Protein AF-A0A934HHV3-F1 (afdb_monomer)

Nearest PDB structures (foldseek):
  1q8r-assembly1_B  TM=6.839E-01  e=1.322E-04  Escherichia coli
  2h8c-assembly2_D  TM=6.778E-01  e=1.278E-03  Escherichia coli
  2h8e-assembly1_A  TM=6.349E-01  e=7.129E-04  Escherichia coli
  2h8c-assembly2_C  TM=6.817E-01  e=7.846E-03  Escherichia coli
  9bki-assembly1_C  TM=4.153E-01  e=5.140E-02  Acinetobacter baylyi

pLDDT: mean 77.48, std 14.0, range [36.66, 93.75]

Structure (mmCIF, N/CA/C/O backbone):
data_AF-A0A934HHV3-F1
#
_entry.id   AF-A0A934HHV3-F1
#
loop_
_atom_site.group_PDB
_atom_site.id
_atom_site.type_symbol
_atom_site.label_atom_id
_atom_site.label_alt_id
_atom_site.label_comp_id
_atom_site.label_asym_id
_atom_site.label_entity_id
_atom_site.label_seq_id
_atom_site.pdbx_PDB_ins_code
_atom_site.Cartn_x
_atom_site.Cartn_y
_atom_site.Cartn_z
_atom_site.occupancy
_atom_site.B_iso_or_equiv
_atom_site.auth_seq_id
_atom_site.auth_comp_id
_atom_site.auth_asym_id
_atom_site.auth_atom_id
_atom_site.pdbx_PDB_model_num
ATOM 1 N N . MET A 1 1 ? -13.498 -36.358 32.481 1.00 47.19 1 MET A N 1
ATOM 2 C CA . MET A 1 1 ? -12.959 -34.993 32.650 1.00 47.19 1 MET A CA 1
ATOM 3 C C . MET A 1 1 ? -11.685 -34.923 31.832 1.00 47.19 1 MET A C 1
ATOM 5 O O . MET A 1 1 ? -10.777 -35.681 32.122 1.00 47.19 1 MET A O 1
ATOM 9 N N . ALA A 1 2 ? -11.652 -34.123 30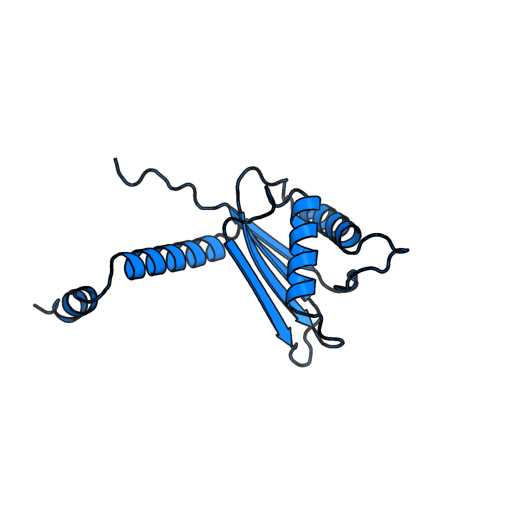.769 1.00 51.97 2 ALA A N 1
ATOM 10 C CA . ALA A 1 2 ? -10.473 -33.951 29.920 1.00 51.97 2 ALA A CA 1
ATOM 11 C C . ALA A 1 2 ? -10.369 -32.460 29.564 1.00 51.97 2 ALA A C 1
ATOM 13 O O . ALA A 1 2 ? -10.892 -32.021 28.546 1.00 51.97 2 ALA A O 1
ATOM 14 N N . ARG A 1 3 ? -9.806 -31.670 30.486 1.00 52.28 3 ARG A N 1
ATOM 15 C CA . ARG A 1 3 ? -9.481 -30.239 30.300 1.00 52.28 3 ARG A CA 1
ATOM 16 C C . ARG A 1 3 ? -7.995 -29.925 30.546 1.00 52.28 3 ARG A C 1
ATOM 18 O O . ARG A 1 3 ? -7.565 -28.814 30.292 1.00 52.28 3 ARG A O 1
ATOM 25 N N . GLU A 1 4 ? -7.197 -30.918 30.937 1.00 55.06 4 GLU A N 1
ATOM 26 C CA . GLU A 1 4 ? -5.776 -30.763 31.285 1.00 55.06 4 GLU A CA 1
ATOM 27 C C . GLU A 1 4 ? -4.799 -30.303 30.175 1.00 55.06 4 GLU A C 1
ATOM 29 O O . GLU A 1 4 ? -3.730 -29.816 30.543 1.00 55.06 4 GLU A O 1
ATOM 34 N N . PRO A 1 5 ? -5.066 -30.408 28.851 1.00 59.97 5 PRO A N 1
ATOM 35 C CA . PRO A 1 5 ? -4.070 -29.978 27.865 1.00 59.97 5 PRO A CA 1
ATOM 36 C C . PRO A 1 5 ? -3.947 -28.45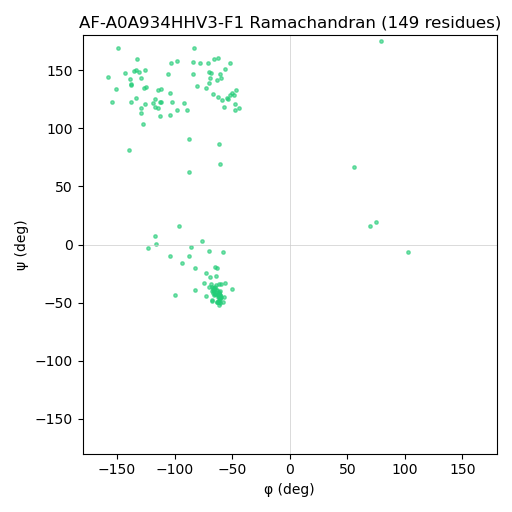4 27.738 1.00 59.97 5 PRO A C 1
ATOM 38 O O . PRO A 1 5 ? -2.862 -27.962 27.450 1.00 59.97 5 PRO A O 1
ATOM 41 N N . LEU A 1 6 ? -5.049 -27.713 27.923 1.00 55.12 6 LEU A N 1
ATOM 42 C CA . LEU A 1 6 ? -5.096 -26.266 27.673 1.00 55.12 6 LEU A CA 1
ATOM 43 C C . LEU A 1 6 ? -4.547 -25.460 28.855 1.00 55.12 6 LEU A C 1
ATOM 45 O O . LEU A 1 6 ? -3.799 -24.513 28.644 1.00 55.12 6 LEU A O 1
ATOM 49 N N . ASP A 1 7 ? -4.850 -25.885 30.084 1.00 55.41 7 ASP A N 1
ATOM 50 C CA . ASP A 1 7 ? -4.372 -25.216 31.300 1.00 55.41 7 ASP A CA 1
ATOM 51 C C . ASP A 1 7 ? -2.840 -25.325 31.437 1.00 55.41 7 ASP A C 1
ATOM 53 O O . ASP A 1 7 ? -2.177 -24.344 31.759 1.00 55.41 7 ASP A O 1
ATOM 57 N N . ARG A 1 8 ? -2.245 -26.472 31.063 1.00 57.44 8 ARG A N 1
ATOM 58 C CA . ARG A 1 8 ? -0.777 -26.648 31.016 1.00 57.44 8 ARG A CA 1
ATOM 59 C C . ARG A 1 8 ? -0.087 -25.847 29.912 1.00 57.44 8 ARG A C 1
ATOM 61 O O . ARG A 1 8 ? 1.089 -25.521 30.043 1.00 57.44 8 ARG A O 1
ATOM 68 N N . LEU A 1 9 ? -0.786 -25.569 28.810 1.00 53.69 9 LEU A N 1
ATOM 69 C CA . LEU A 1 9 ? -0.260 -24.735 27.724 1.00 53.69 9 LEU A CA 1
ATOM 70 C C . LEU A 1 9 ? -0.200 -23.257 28.123 1.00 53.69 9 LEU A C 1
ATOM 72 O O . LEU A 1 9 ? 0.618 -22.540 27.565 1.00 53.69 9 LEU A O 1
ATOM 76 N N . LEU A 1 10 ? -1.026 -22.824 29.081 1.00 55.75 10 LEU A N 1
ATOM 77 C CA . LEU A 1 10 ? -1.105 -21.441 29.561 1.00 55.75 10 LEU A CA 1
ATOM 78 C C . LEU A 1 10 ? -0.228 -21.164 30.796 1.00 55.75 10 LEU A C 1
ATOM 80 O O . LEU A 1 10 ? 0.057 -20.006 31.071 1.00 55.75 10 LEU A O 1
ATOM 84 N N . GLU A 1 11 ? 0.249 -22.191 31.512 1.00 60.78 11 GLU A N 1
ATOM 85 C CA . GLU A 1 11 ? 1.096 -22.036 32.716 1.00 60.78 11 GLU A CA 1
ATOM 86 C C . GLU A 1 11 ? 2.473 -21.396 32.454 1.00 60.78 11 GLU A C 1
ATOM 88 O O . GLU A 1 11 ? 3.091 -20.891 33.387 1.00 60.78 11 GLU A O 1
ATOM 93 N N . ASN A 1 12 ? 2.953 -21.402 31.205 1.00 62.91 12 ASN A N 1
ATOM 94 C CA . ASN A 1 12 ? 4.275 -20.878 30.832 1.00 62.91 12 ASN A CA 1
ATOM 95 C C . ASN A 1 12 ? 4.222 -19.683 29.871 1.00 62.91 12 ASN A C 1
ATOM 97 O O . ASN A 1 12 ? 5.269 -19.288 29.366 1.00 62.91 12 ASN A O 1
ATOM 101 N N . VAL A 1 13 ? 3.035 -19.144 29.582 1.00 63.88 13 VAL A N 1
ATOM 102 C CA . VAL A 1 13 ? 2.890 -18.037 28.630 1.00 63.88 13 VAL A CA 1
ATOM 103 C C . VAL A 1 13 ? 2.964 -16.730 29.401 1.00 63.88 13 VAL A C 1
ATOM 105 O O . VAL A 1 13 ? 2.190 -16.518 30.334 1.00 63.88 13 VAL A O 1
ATOM 108 N N . SER A 1 14 ? 3.911 -15.868 29.043 1.00 74.81 14 SER A N 1
ATOM 109 C CA . SER A 1 14 ? 4.022 -14.559 29.684 1.00 74.81 14 SER A CA 1
ATOM 110 C C . SER A 1 14 ? 2.867 -13.644 29.264 1.00 74.81 14 SER A C 1
ATOM 112 O O . SER A 1 14 ? 2.282 -13.798 28.189 1.00 74.81 14 SER A O 1
ATOM 114 N N . ASP A 1 15 ? 2.555 -12.641 30.088 1.00 75.12 15 ASP A N 1
ATOM 115 C CA . ASP A 1 15 ? 1.565 -11.618 29.726 1.00 75.12 15 ASP A CA 1
ATOM 116 C C . ASP A 1 15 ? 1.933 -10.915 28.401 1.00 75.12 15 ASP A C 1
ATOM 118 O O . ASP A 1 15 ? 1.052 -10.597 27.604 1.00 75.12 15 ASP A O 1
ATOM 122 N N . GLU A 1 16 ? 3.231 -10.757 28.112 1.00 72.75 16 GLU A N 1
ATOM 123 C CA . GLU A 1 16 ? 3.740 -10.197 26.851 1.00 72.75 16 GLU A CA 1
ATOM 124 C C . GLU A 1 16 ? 3.453 -11.108 25.644 1.00 72.75 16 GLU A C 1
ATOM 126 O O . GLU A 1 16 ? 3.104 -10.628 24.564 1.00 72.75 16 GLU A O 1
ATOM 131 N N . GLU A 1 17 ? 3.561 -12.429 25.805 1.00 73.50 17 GLU A N 1
ATOM 132 C CA . GLU A 1 17 ? 3.237 -13.397 24.752 1.00 73.50 17 GLU A CA 1
ATOM 133 C C . GLU A 1 17 ? 1.728 -13.457 24.486 1.00 73.50 17 GLU A C 1
ATOM 135 O O . GLU A 1 17 ? 1.305 -13.560 23.331 1.00 73.50 17 GLU A O 1
ATOM 140 N N . LEU A 1 18 ? 0.902 -13.328 25.531 1.00 77.19 18 LEU A N 1
ATOM 141 C CA . LEU A 1 18 ? -0.552 -13.223 25.395 1.00 77.19 18 LEU A CA 1
ATOM 142 C C . LEU A 1 18 ? -0.970 -11.916 24.714 1.00 77.19 18 LEU A C 1
ATOM 144 O O . LEU A 1 18 ? -1.866 -11.929 23.866 1.00 77.19 18 LEU A O 1
ATOM 148 N N . GLU A 1 19 ? -0.320 -10.799 25.044 1.00 72.12 19 GLU A N 1
ATOM 149 C CA . GLU A 1 19 ? -0.554 -9.513 24.388 1.00 72.12 19 GLU A CA 1
ATOM 150 C C . GLU A 1 19 ? -0.124 -9.557 22.914 1.00 72.12 19 GLU A C 1
ATOM 152 O O . GLU A 1 19 ? -0.900 -9.178 22.035 1.00 72.12 19 GLU A O 1
ATOM 157 N N . SER A 1 20 ? 1.034 -10.153 22.617 1.00 70.00 20 SER A N 1
ATOM 158 C CA . SER A 1 20 ? 1.506 -10.381 21.246 1.00 70.00 20 SER A CA 1
ATOM 159 C C . SER A 1 20 ? 0.548 -11.262 20.432 1.00 70.00 20 SER A C 1
ATOM 161 O O . SER A 1 20 ? 0.217 -10.946 19.285 1.00 70.00 20 SER A O 1
ATOM 163 N N . LEU A 1 21 ? 0.036 -12.346 21.029 1.00 76.94 21 LEU A N 1
ATOM 164 C CA . LEU A 1 21 ? -0.962 -13.220 20.405 1.00 76.94 21 LEU A CA 1
ATOM 165 C C . LEU A 1 21 ? -2.285 -12.491 20.160 1.00 76.94 21 LEU A C 1
ATOM 167 O O . LEU A 1 21 ? -2.879 -12.634 19.089 1.00 76.94 21 LEU A O 1
ATOM 171 N N . ARG A 1 22 ? -2.744 -11.686 21.120 1.00 74.81 22 ARG A N 1
ATOM 172 C CA . ARG A 1 22 ? -3.940 -10.851 20.970 1.00 74.81 22 ARG A CA 1
ATOM 173 C C . ARG A 1 22 ? -3.775 -9.864 19.818 1.00 74.81 22 ARG A C 1
ATOM 175 O O . ARG A 1 22 ? -4.678 -9.755 18.989 1.00 74.81 22 ARG A O 1
ATOM 182 N N . ASP A 1 23 ? -2.635 -9.192 19.731 1.00 70.50 23 ASP A N 1
ATOM 183 C CA . ASP A 1 23 ? -2.340 -8.255 18.649 1.00 70.50 23 ASP A CA 1
ATOM 184 C C . ASP A 1 23 ? -2.263 -8.964 17.292 1.00 70.50 23 ASP A C 1
ATOM 186 O O . ASP A 1 23 ? -2.805 -8.468 16.300 1.00 70.50 23 ASP A O 1
ATOM 190 N N . ALA A 1 24 ? -1.679 -10.164 17.239 1.00 73.56 24 ALA A N 1
ATOM 191 C CA . ALA A 1 24 ? -1.652 -10.995 16.037 1.00 73.56 24 ALA A CA 1
ATOM 192 C C . ALA A 1 24 ? -3.061 -11.428 15.587 1.00 73.56 24 ALA A C 1
ATOM 194 O O . ALA A 1 24 ? -3.360 -11.420 14.389 1.00 73.56 24 ALA A O 1
ATOM 195 N N . ILE A 1 25 ? -3.952 -11.755 16.528 1.00 71.94 25 ILE A N 1
ATOM 196 C CA . ILE A 1 25 ? -5.355 -12.080 16.233 1.00 71.94 25 ILE A CA 1
ATOM 197 C C . ILE A 1 25 ? -6.096 -10.839 15.732 1.00 71.94 25 ILE A C 1
ATOM 199 O O . ILE A 1 25 ? -6.742 -10.900 14.687 1.00 71.94 25 ILE A O 1
ATOM 203 N N . LEU A 1 26 ? -5.970 -9.697 16.415 1.00 67.50 26 LEU A N 1
ATOM 204 C CA . LEU A 1 26 ? -6.599 -8.440 15.995 1.00 67.50 26 LEU A CA 1
ATOM 205 C C . LEU A 1 26 ? -6.095 -7.976 14.618 1.00 67.50 26 LEU A C 1
ATOM 207 O O . LEU A 1 26 ? -6.876 -7.436 13.833 1.00 67.50 26 LEU A O 1
ATOM 211 N N . ARG A 1 27 ? -4.823 -8.232 14.290 1.00 67.44 27 ARG A N 1
ATOM 212 C CA . ARG A 1 27 ? -4.229 -8.030 12.956 1.00 67.44 27 ARG A CA 1
ATOM 213 C C . ARG A 1 27 ? -4.922 -8.886 11.903 1.00 67.44 27 ARG A C 1
ATOM 215 O O . ARG A 1 27 ? -5.347 -8.359 10.879 1.00 67.44 27 ARG A O 1
ATOM 222 N N . GLU A 1 28 ? -5.049 -10.188 12.145 1.00 68.81 28 GLU A N 1
ATOM 223 C CA . GLU A 1 28 ? -5.681 -11.114 11.201 1.00 68.81 28 GLU A CA 1
ATOM 224 C C . GLU A 1 28 ? -7.185 -10.835 11.046 1.00 68.81 28 GLU A C 1
ATOM 226 O O . GLU A 1 28 ? -7.711 -10.870 9.934 1.00 68.81 28 GLU A O 1
ATOM 231 N N . GLU A 1 29 ? -7.883 -10.474 12.124 1.00 67.94 29 GLU A N 1
ATOM 232 C CA . GLU A 1 29 ? -9.279 -10.034 12.060 1.00 67.94 29 GLU A CA 1
ATOM 233 C C . GLU A 1 29 ? -9.439 -8.701 11.321 1.00 67.94 29 GLU A C 1
ATOM 235 O O . GLU A 1 29 ? -10.351 -8.562 10.503 1.00 67.94 29 GLU A O 1
ATOM 240 N N . GLY A 1 30 ? -8.547 -7.735 11.562 1.00 64.38 30 GLY A N 1
ATOM 241 C CA . GLY A 1 30 ? -8.495 -6.465 10.837 1.00 64.38 30 GLY A CA 1
ATOM 242 C C . GLY A 1 30 ? -8.271 -6.677 9.341 1.00 64.38 30 GLY A C 1
ATOM 243 O O . GLY A 1 30 ? -9.019 -6.139 8.526 1.00 64.38 30 GLY A O 1
ATOM 244 N N . ARG A 1 31 ? -7.327 -7.555 8.982 1.00 63.72 31 ARG A N 1
ATOM 245 C CA . ARG A 1 31 ? -7.052 -7.963 7.598 1.00 63.72 31 ARG A CA 1
ATOM 246 C C . ARG A 1 31 ? -8.261 -8.632 6.944 1.00 63.72 31 ARG A C 1
ATOM 248 O O . ARG A 1 31 ? -8.605 -8.301 5.815 1.00 63.72 31 ARG A O 1
ATOM 255 N N . ARG A 1 32 ? -8.948 -9.546 7.640 1.00 63.84 32 ARG A N 1
ATOM 256 C CA . ARG A 1 32 ? -10.180 -10.188 7.133 1.00 63.84 32 ARG A CA 1
ATOM 257 C C . ARG A 1 32 ? -11.327 -9.201 6.934 1.00 63.84 32 ARG A C 1
ATOM 259 O O . ARG A 1 32 ? -12.193 -9.437 6.100 1.00 63.84 32 ARG A O 1
ATOM 266 N N . ARG A 1 33 ? -11.335 -8.108 7.696 1.00 62.28 33 ARG A N 1
ATOM 267 C CA . ARG A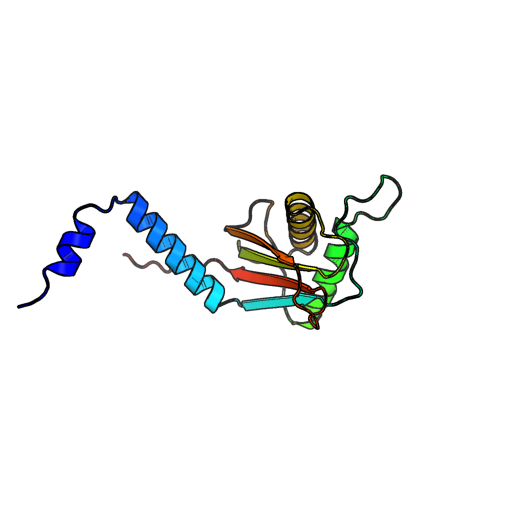 1 33 ? -12.307 -7.013 7.595 1.00 62.28 33 ARG A CA 1
ATOM 268 C C . ARG A 1 33 ? -11.796 -5.848 6.748 1.00 62.28 33 ARG A C 1
ATOM 270 O O . ARG A 1 33 ? -12.367 -4.762 6.859 1.00 62.28 33 ARG A O 1
ATOM 277 N N . ALA A 1 34 ? -10.737 -6.043 5.949 1.00 61.31 34 ALA A N 1
ATOM 278 C CA . ALA A 1 34 ? -10.166 -4.992 5.117 1.00 61.31 34 ALA A CA 1
ATOM 279 C C . ALA A 1 34 ? -11.279 -4.274 4.349 1.00 61.31 34 ALA A C 1
ATOM 281 O O . ALA A 1 34 ? -12.000 -4.865 3.549 1.00 61.31 34 ALA A O 1
ATOM 282 N N . ARG A 1 35 ? -11.440 -2.986 4.653 1.00 69.19 35 ARG A N 1
ATOM 283 C CA . ARG A 1 35 ? -12.437 -2.124 4.008 1.00 69.19 35 ARG A CA 1
ATOM 284 C C . ARG A 1 35 ? -11.928 -1.591 2.675 1.00 69.19 35 ARG A C 1
ATOM 286 O O . ARG A 1 35 ? -12.722 -1.169 1.843 1.00 69.19 35 ARG A O 1
ATOM 293 N N . PHE A 1 36 ? -10.609 -1.619 2.498 1.00 81.19 36 PHE A N 1
ATOM 294 C CA . PHE A 1 36 ? -9.908 -0.996 1.395 1.00 81.19 36 PHE A CA 1
ATOM 295 C C . PHE A 1 36 ? -8.973 -2.021 0.766 1.00 81.19 36 PHE A C 1
ATOM 297 O O . PHE A 1 36 ? -8.007 -2.449 1.400 1.00 81.19 36 PHE A O 1
ATOM 304 N N . GLN A 1 37 ? -9.255 -2.406 -0.473 1.00 87.50 37 GLN A N 1
ATOM 305 C CA . GLN A 1 37 ? -8.358 -3.224 -1.273 1.00 87.50 37 GLN A CA 1
ATOM 306 C C . GLN A 1 37 ? -8.173 -2.548 -2.622 1.00 87.50 37 GLN A C 1
ATOM 308 O O . GLN A 1 37 ? -9.121 -2.392 -3.385 1.00 87.50 37 GLN A O 1
ATOM 313 N N . LEU A 1 38 ? -6.936 -2.162 -2.905 1.00 89.00 38 LEU A N 1
ATOM 314 C CA . LEU A 1 38 ? -6.546 -1.587 -4.174 1.00 89.00 38 LEU A CA 1
ATOM 315 C C . LEU A 1 38 ? -5.536 -2.506 -4.849 1.00 89.00 38 LEU A C 1
ATOM 317 O O . LEU A 1 38 ? -4.513 -2.846 -4.262 1.00 89.00 38 LEU A O 1
ATOM 321 N N . VAL A 1 39 ? -5.838 -2.908 -6.078 1.00 90.88 39 VAL A N 1
ATOM 322 C CA . VAL A 1 39 ? -4.968 -3.744 -6.905 1.00 90.88 39 VAL A CA 1
ATOM 323 C C . VAL A 1 39 ? -4.583 -2.922 -8.126 1.00 90.88 39 VAL A C 1
ATOM 325 O O . VAL A 1 39 ? -5.453 -2.488 -8.875 1.00 90.88 39 VAL A O 1
ATOM 328 N N . ILE A 1 40 ? -3.288 -2.667 -8.286 1.00 90.69 40 ILE A N 1
ATOM 329 C CA . ILE A 1 40 ? -2.737 -1.803 -9.328 1.00 90.69 40 ILE A CA 1
ATOM 330 C C . ILE A 1 40 ? -1.941 -2.681 -10.285 1.00 90.69 40 ILE A C 1
ATOM 332 O O . ILE A 1 40 ? -0.887 -3.201 -9.917 1.00 90.69 40 ILE A O 1
ATOM 336 N N . THR A 1 41 ? -2.457 -2.839 -11.500 1.00 88.56 41 THR A N 1
ATOM 337 C CA . THR A 1 41 ? -1.799 -3.561 -12.594 1.00 88.56 41 THR A CA 1
ATOM 338 C C . THR A 1 41 ? -1.091 -2.583 -13.541 1.00 88.56 41 THR A C 1
ATOM 340 O O . THR A 1 41 ? -1.461 -1.407 -13.591 1.00 88.56 41 THR A O 1
ATOM 343 N N . PRO A 1 42 ? -0.084 -3.030 -14.310 1.00 84.38 42 PRO A N 1
ATOM 344 C CA . PRO A 1 42 ? 0.628 -2.210 -15.268 1.00 84.38 42 PRO A CA 1
ATOM 345 C C . PRO A 1 42 ? -0.295 -1.562 -16.305 1.00 84.38 42 PRO A C 1
ATOM 347 O O . PRO A 1 42 ? -1.312 -2.151 -16.682 1.00 84.38 42 PRO A O 1
ATOM 350 N N . PRO A 1 43 ? 0.095 -0.391 -16.835 1.00 84.38 43 PRO A N 1
ATOM 351 C CA . PRO A 1 43 ? 1.314 0.350 -16.501 1.00 84.38 43 PRO A CA 1
ATOM 352 C C . PRO A 1 43 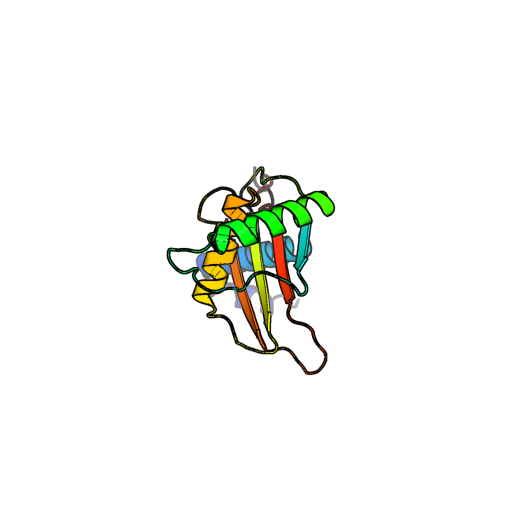? 1.174 1.174 -15.204 1.00 84.38 43 PRO A C 1
ATOM 354 O O . PRO A 1 43 ? 0.190 1.884 -15.018 1.00 84.38 43 PRO A O 1
ATOM 357 N N . PHE A 1 44 ? 2.193 1.136 -14.338 1.00 85.56 44 PHE A N 1
ATOM 358 C CA . PHE A 1 44 ? 2.303 1.992 -13.147 1.00 85.56 44 PHE A CA 1
ATOM 359 C C . PHE A 1 44 ? 3.706 2.631 -13.039 1.00 85.56 44 PHE A C 1
ATOM 361 O O . PHE A 1 44 ? 4.643 2.141 -13.675 1.00 85.56 44 PHE A O 1
ATOM 368 N N . PRO A 1 45 ? 3.880 3.737 -12.282 1.00 85.06 45 PRO A N 1
ATOM 369 C CA . PRO A 1 45 ? 5.174 4.409 -12.144 1.00 85.06 45 PRO A CA 1
ATOM 370 C C . PRO A 1 45 ? 6.248 3.493 -11.530 1.00 85.06 45 PRO A C 1
ATOM 372 O O . PRO A 1 45 ? 5.930 2.687 -10.656 1.00 85.06 45 PRO A O 1
ATOM 375 N N . PRO A 1 46 ? 7.530 3.620 -11.910 1.00 84.50 46 PRO A N 1
ATOM 376 C CA . PRO A 1 46 ? 8.586 2.784 -11.345 1.00 84.50 46 PRO A CA 1
ATOM 377 C C . PRO A 1 46 ? 8.748 3.023 -9.836 1.00 84.50 46 PRO A C 1
ATOM 379 O O . PRO A 1 46 ? 8.688 4.156 -9.365 1.00 84.50 46 PRO A O 1
ATOM 382 N N . LEU A 1 47 ? 9.007 1.960 -9.070 1.00 84.31 47 LEU A N 1
ATOM 383 C CA . LEU A 1 47 ? 9.324 2.027 -7.636 1.00 84.31 47 LEU A CA 1
ATOM 384 C C . LEU A 1 47 ? 10.830 2.220 -7.425 1.00 84.31 47 LEU A C 1
ATOM 386 O O . LEU A 1 47 ? 11.523 1.358 -6.889 1.00 84.31 47 LEU A O 1
ATOM 390 N N . LYS A 1 48 ? 11.345 3.348 -7.913 1.00 83.12 48 LYS A N 1
ATOM 391 C CA . LYS A 1 48 ? 12.754 3.743 -7.803 1.00 83.12 48 LYS A CA 1
ATOM 392 C C . LYS A 1 48 ? 12.822 5.179 -7.287 1.00 83.12 48 LYS A C 1
ATOM 394 O O . LYS A 1 48 ? 11.913 5.972 -7.547 1.00 83.12 48 LYS A O 1
ATOM 399 N N . THR A 1 49 ? 13.870 5.510 -6.538 1.00 74.00 49 THR A N 1
ATOM 400 C CA . THR A 1 49 ? 14.126 6.895 -6.127 1.00 74.00 49 THR A CA 1
ATOM 401 C C . THR A 1 49 ? 14.275 7.753 -7.376 1.00 74.00 49 THR A C 1
ATOM 403 O O . THR A 1 49 ? 15.071 7.422 -8.250 1.00 74.00 49 THR A O 1
ATOM 406 N N . SER A 1 50 ? 13.470 8.805 -7.480 1.00 70.12 50 SER A N 1
ATOM 407 C CA . SER A 1 50 ? 13.540 9.749 -8.592 1.00 70.12 50 SER A CA 1
ATOM 408 C C . SER A 1 50 ? 14.816 10.584 -8.502 1.00 70.12 50 SER A C 1
ATOM 410 O O . SER A 1 50 ? 15.188 11.026 -7.414 1.00 70.12 50 SER A O 1
ATOM 412 N N . ASP A 1 51 ? 15.451 10.808 -9.649 1.00 62.34 51 ASP A N 1
ATOM 413 C CA . ASP A 1 51 ? 16.571 11.737 -9.779 1.00 62.34 51 ASP A CA 1
ATOM 414 C C . ASP A 1 51 ? 16.105 13.184 -9.533 1.00 62.34 51 ASP A C 1
ATOM 416 O O . ASP A 1 51 ? 14.921 13.504 -9.672 1.00 62.34 51 ASP A O 1
ATOM 420 N N . GLU A 1 52 ? 17.039 14.084 -9.209 1.00 58.19 52 GLU A N 1
ATOM 421 C CA . GLU A 1 52 ? 16.791 15.488 -8.814 1.00 58.19 52 GLU A CA 1
ATOM 422 C C . GLU A 1 52 ? 16.022 16.340 -9.852 1.00 58.19 52 GLU A C 1
ATOM 424 O O . GLU A 1 52 ? 15.659 17.486 -9.580 1.00 58.19 52 GLU A O 1
ATOM 429 N N . HIS A 1 53 ? 15.766 15.806 -11.049 1.00 50.59 53 HIS A N 1
ATOM 430 C CA . HIS A 1 53 ? 15.128 16.504 -12.168 1.00 50.59 53 HIS A CA 1
ATOM 431 C C . HIS A 1 53 ? 13.774 15.922 -12.601 1.00 50.59 53 HIS A C 1
ATOM 433 O O . HIS A 1 53 ? 13.160 16.457 -13.525 1.00 50.59 53 HIS A O 1
ATOM 439 N N . GLU A 1 54 ? 13.279 14.868 -11.948 1.00 60.44 54 GLU A N 1
ATOM 440 C CA . GLU A 1 54 ? 11.975 14.276 -12.260 1.00 60.44 54 GLU A CA 1
ATOM 441 C C . GLU A 1 54 ? 10.891 14.655 -11.244 1.00 60.44 54 GLU A C 1
ATOM 443 O O . GLU A 1 54 ? 11.164 14.957 -10.082 1.00 60.44 54 GLU A O 1
ATOM 448 N N . GLU A 1 55 ? 9.623 14.591 -11.671 1.00 67.88 55 GLU A N 1
ATOM 449 C CA . GLU A 1 55 ? 8.508 14.570 -10.724 1.00 67.88 55 GLU A CA 1
ATOM 450 C C . GLU A 1 55 ? 8.728 13.427 -9.723 1.00 67.88 55 GLU A C 1
ATOM 452 O O . GLU A 1 55 ? 8.926 12.270 -10.123 1.00 67.88 55 GLU A O 1
ATOM 457 N N . SER A 1 56 ? 8.684 13.768 -8.429 1.00 85.31 56 SER A N 1
ATOM 458 C CA . SER A 1 56 ? 8.920 12.819 -7.342 1.00 85.31 56 SER A CA 1
ATOM 459 C C . SER A 1 56 ? 8.103 11.546 -7.561 1.00 85.31 56 SER A C 1
ATOM 461 O O . SER A 1 56 ? 6.890 11.603 -7.795 1.00 85.31 56 SER A O 1
ATOM 463 N N . THR A 1 57 ? 8.760 10.386 -7.493 1.00 87.75 57 THR A N 1
ATOM 464 C CA . THR A 1 57 ? 8.101 9.074 -7.573 1.00 87.75 57 THR A CA 1
ATOM 465 C C . THR A 1 57 ? 6.925 8.996 -6.595 1.00 87.75 57 THR A C 1
ATOM 467 O O . THR A 1 57 ? 5.861 8.493 -6.955 1.00 87.75 57 THR A O 1
ATOM 470 N N . VAL A 1 58 ? 7.076 9.585 -5.404 1.00 89.44 58 VAL A N 1
ATOM 471 C CA . VAL A 1 58 ? 6.024 9.683 -4.382 1.00 89.44 58 VAL A CA 1
ATOM 472 C C . VAL A 1 58 ? 4.785 10.397 -4.922 1.00 89.44 58 VAL A C 1
ATOM 474 O O . VAL A 1 58 ? 3.692 9.846 -4.850 1.00 89.44 58 VAL A O 1
ATOM 477 N N . THR A 1 59 ? 4.945 11.565 -5.546 1.00 91.06 59 THR A N 1
ATOM 478 C CA . THR A 1 59 ? 3.828 12.358 -6.082 1.00 91.06 59 THR A CA 1
ATOM 479 C C . THR A 1 59 ? 3.122 11.656 -7.242 1.00 91.06 59 THR A C 1
ATOM 481 O O . THR A 1 59 ? 1.890 11.675 -7.323 1.00 91.06 59 THR A O 1
ATOM 484 N N . ARG A 1 60 ? 3.871 10.975 -8.124 1.00 91.19 60 ARG A N 1
ATOM 485 C CA . ARG A 1 60 ? 3.283 10.160 -9.205 1.00 91.19 60 ARG A CA 1
ATOM 486 C C . ARG A 1 60 ? 2.408 9.042 -8.637 1.00 91.19 60 ARG A C 1
ATOM 488 O O . ARG A 1 60 ? 1.264 8.874 -9.064 1.00 91.19 60 ARG A O 1
ATOM 495 N N . TRP A 1 61 ? 2.920 8.324 -7.639 1.00 93.75 61 TRP A N 1
ATOM 496 C CA . TRP A 1 61 ? 2.163 7.287 -6.942 1.00 93.75 61 TRP A CA 1
ATOM 497 C C . TRP A 1 61 ? 0.973 7.855 -6.167 1.00 93.75 61 TRP A C 1
ATOM 499 O O . TRP A 1 61 ? -0.118 7.301 -6.260 1.00 93.75 61 TRP A O 1
ATOM 509 N N . ALA A 1 62 ? 1.130 8.982 -5.473 1.00 93.31 62 ALA A N 1
ATOM 510 C CA . ALA A 1 62 ? 0.063 9.610 -4.701 1.00 93.31 62 ALA A CA 1
ATOM 511 C C . ALA A 1 62 ? -1.111 10.028 -5.595 1.00 93.31 62 ALA A C 1
ATOM 513 O O . ALA A 1 62 ? -2.267 9.767 -5.260 1.00 93.31 62 ALA A O 1
ATOM 514 N N . LYS A 1 63 ? -0.832 10.607 -6.772 1.00 93.38 63 LYS A N 1
ATOM 515 C CA . LYS A 1 63 ? -1.856 10.955 -7.772 1.00 93.38 63 LYS A CA 1
ATOM 516 C C . LYS A 1 63 ? -2.606 9.724 -8.275 1.00 93.38 63 LYS A C 1
ATOM 518 O O . LYS A 1 63 ? -3.837 9.737 -8.298 1.00 93.38 63 LYS A O 1
ATOM 523 N N . LEU A 1 64 ? -1.880 8.664 -8.642 1.00 93.12 64 LEU A N 1
ATOM 524 C CA . LEU A 1 64 ? -2.476 7.406 -9.101 1.00 93.12 64 LEU A CA 1
ATOM 525 C C . LEU A 1 64 ? -3.359 6.780 -8.014 1.00 93.12 64 LEU A C 1
ATOM 527 O O . LEU A 1 64 ? -4.522 6.472 -8.261 1.00 93.12 64 LEU A O 1
ATOM 531 N N . ILE A 1 65 ? -2.822 6.644 -6.801 1.00 93.56 65 ILE A N 1
ATOM 532 C CA . ILE A 1 65 ? -3.525 6.078 -5.650 1.00 93.56 65 ILE A CA 1
ATOM 533 C C . ILE A 1 65 ? -4.766 6.908 -5.316 1.00 93.56 65 ILE A C 1
ATOM 535 O O . ILE A 1 65 ? -5.827 6.337 -5.097 1.00 93.56 65 ILE A O 1
ATOM 539 N N . THR A 1 66 ? -4.669 8.240 -5.326 1.00 92.75 66 THR A N 1
ATOM 540 C CA . THR A 1 66 ? -5.811 9.136 -5.082 1.00 92.75 66 THR A CA 1
ATOM 541 C C . THR A 1 66 ? -6.913 8.921 -6.114 1.00 92.75 66 THR A C 1
ATOM 543 O O . THR A 1 66 ? -8.088 8.831 -5.755 1.00 92.75 66 THR A O 1
ATOM 546 N N . TRP A 1 67 ? -6.546 8.832 -7.395 1.00 91.38 67 TRP A N 1
ATOM 547 C CA . TRP A 1 67 ? -7.505 8.615 -8.472 1.00 91.38 67 TRP A CA 1
ATOM 548 C C . TRP A 1 67 ? -8.223 7.271 -8.318 1.00 91.38 67 TRP A C 1
ATOM 550 O O . TRP A 1 67 ? -9.453 7.235 -8.298 1.00 91.38 67 TRP A O 1
ATOM 560 N N . LEU A 1 68 ? -7.464 6.193 -8.113 1.00 91.44 68 LEU A N 1
ATOM 561 C CA . LEU A 1 68 ? -8.015 4.852 -7.940 1.00 91.44 68 LEU A CA 1
ATOM 562 C C . LEU A 1 68 ? -8.846 4.712 -6.658 1.00 91.44 68 LEU A C 1
ATOM 564 O O . LEU A 1 68 ? -9.903 4.087 -6.661 1.00 91.44 68 LEU A O 1
ATOM 568 N N . ALA A 1 69 ? -8.391 5.312 -5.557 1.00 88.62 69 ALA A N 1
ATOM 569 C CA . ALA A 1 69 ? -9.121 5.305 -4.298 1.00 88.62 69 ALA A CA 1
ATOM 570 C C . ALA A 1 69 ? -10.469 6.016 -4.446 1.00 88.62 69 ALA A C 1
ATOM 572 O O . ALA A 1 69 ? -11.489 5.498 -3.997 1.00 88.62 69 ALA A O 1
ATOM 573 N N . LYS A 1 70 ? -10.497 7.162 -5.135 1.00 87.69 70 LYS A N 1
ATOM 574 C CA . LYS A 1 70 ? -11.738 7.888 -5.410 1.00 87.69 70 LYS A CA 1
ATOM 575 C C . LYS A 1 70 ? -12.711 7.064 -6.256 1.00 87.69 70 LYS A C 1
ATOM 577 O O . LYS A 1 70 ? -13.899 7.059 -5.942 1.00 87.69 70 LYS A O 1
ATOM 582 N N . ASP A 1 71 ? -12.221 6.385 -7.292 1.00 86.00 71 ASP A N 1
ATOM 583 C CA . ASP A 1 71 ? -13.037 5.525 -8.162 1.00 86.00 71 ASP A CA 1
ATOM 584 C C . ASP A 1 71 ? -13.678 4.366 -7.380 1.00 86.00 71 ASP A C 1
ATOM 586 O O . ASP A 1 71 ? -14.876 4.113 -7.488 1.00 86.00 71 ASP A O 1
ATOM 590 N N . ALA A 1 72 ? -12.915 3.754 -6.472 1.00 81.62 72 ALA A N 1
ATOM 591 C CA . ALA A 1 72 ? -13.394 2.700 -5.580 1.00 81.62 72 ALA A CA 1
ATOM 592 C C . ALA A 1 72 ? -14.261 3.202 -4.399 1.00 81.62 72 ALA A C 1
ATOM 594 O O . ALA A 1 72 ? -14.674 2.407 -3.552 1.00 81.62 72 ALA A O 1
ATOM 595 N N . GLY A 1 73 ? -14.549 4.507 -4.313 1.00 82.75 73 GLY A N 1
ATOM 596 C CA . GLY A 1 73 ? -15.362 5.096 -3.241 1.00 82.75 73 GLY A CA 1
ATOM 597 C C . GLY A 1 73 ? -14.638 5.222 -1.895 1.00 82.75 73 GLY A C 1
ATOM 598 O O . GLY A 1 73 ? -15.274 5.357 -0.848 1.00 82.75 73 GLY A O 1
ATOM 599 N N . TYR A 1 74 ? -13.308 5.186 -1.901 1.00 82.56 74 TYR A N 1
ATOM 600 C CA . TYR A 1 74 ? -12.479 5.297 -0.711 1.00 82.56 74 TYR A CA 1
ATOM 601 C C . TYR A 1 74 ? -12.148 6.756 -0.401 1.00 82.56 74 TYR A C 1
ATOM 603 O O . TYR A 1 74 ? -11.472 7.450 -1.159 1.00 82.56 74 TYR A O 1
ATOM 611 N N . GLY A 1 75 ? -12.639 7.226 0.745 1.00 81.62 75 GLY A N 1
ATOM 612 C CA . GLY A 1 75 ? -12.359 8.569 1.241 1.00 81.62 75 GLY A CA 1
ATOM 613 C C . GLY A 1 75 ? -11.020 8.686 1.988 1.00 81.62 75 GLY A C 1
ATOM 614 O O . GLY A 1 75 ? -10.413 7.670 2.359 1.00 81.62 75 GLY A O 1
ATOM 615 N N . PRO A 1 76 ? -10.589 9.931 2.276 1.00 85.81 76 PRO A N 1
ATOM 616 C CA . PRO A 1 76 ? -9.433 10.209 3.123 1.00 85.81 76 PRO A CA 1
ATOM 617 C C . PRO A 1 76 ? -9.512 9.489 4.473 1.00 85.81 76 PRO A C 1
ATOM 619 O O . PRO A 1 76 ? -10.594 9.148 4.962 1.00 85.81 76 PRO A O 1
ATOM 622 N N . ALA A 1 77 ? -8.362 9.260 5.098 1.00 84.50 77 ALA A N 1
ATOM 623 C CA . ALA A 1 77 ? -8.320 8.664 6.422 1.00 84.50 77 ALA A CA 1
ATOM 624 C C . ALA A 1 77 ? -8.916 9.594 7.482 1.00 84.50 77 ALA A C 1
ATOM 626 O O . ALA A 1 77 ? -8.529 10.752 7.613 1.00 84.50 77 ALA A O 1
ATOM 627 N N . THR A 1 78 ? -9.834 9.049 8.278 1.00 82.75 78 THR A N 1
ATOM 628 C CA . THR A 1 78 ? -10.430 9.712 9.449 1.00 82.75 78 THR A CA 1
ATOM 629 C C . THR A 1 78 ? -9.860 9.192 10.772 1.00 82.75 78 THR A C 1
ATOM 631 O O . THR A 1 78 ? -10.128 9.753 11.829 1.00 82.75 78 THR A O 1
ATOM 634 N N . SER A 1 79 ? -9.079 8.111 10.728 1.00 80.38 79 SER A N 1
ATOM 635 C CA . SER A 1 79 ? -8.409 7.477 11.866 1.00 80.38 79 SER A CA 1
ATOM 636 C C . SER A 1 79 ? -7.103 6.826 11.413 1.00 80.38 79 SER A C 1
ATOM 638 O O . SER A 1 79 ? -6.861 6.674 10.213 1.00 80.38 79 SER A O 1
ATOM 640 N N . LYS A 1 80 ? -6.262 6.402 12.364 1.00 82.88 80 LYS A N 1
ATOM 641 C CA . LYS A 1 80 ? -5.107 5.559 12.037 1.00 82.88 80 LYS A CA 1
ATOM 642 C C . LYS A 1 80 ? -5.563 4.251 11.380 1.00 82.88 80 LYS A C 1
ATOM 644 O O . LYS A 1 80 ? -6.586 3.675 11.762 1.00 82.88 80 LYS A O 1
ATOM 649 N N . ARG A 1 81 ? -4.780 3.788 10.406 1.00 84.00 81 ARG A N 1
ATOM 650 C CA . ARG A 1 81 ? -5.035 2.575 9.625 1.00 84.00 81 ARG A CA 1
ATOM 651 C C . ARG A 1 81 ? -3.838 1.634 9.684 1.00 84.00 81 ARG A C 1
ATOM 653 O O . ARG A 1 81 ? -2.700 2.087 9.824 1.00 84.00 81 ARG A O 1
ATOM 660 N N . GLY A 1 82 ? -4.120 0.340 9.589 1.00 84.56 82 GLY A N 1
ATOM 661 C CA . GLY A 1 82 ? -3.135 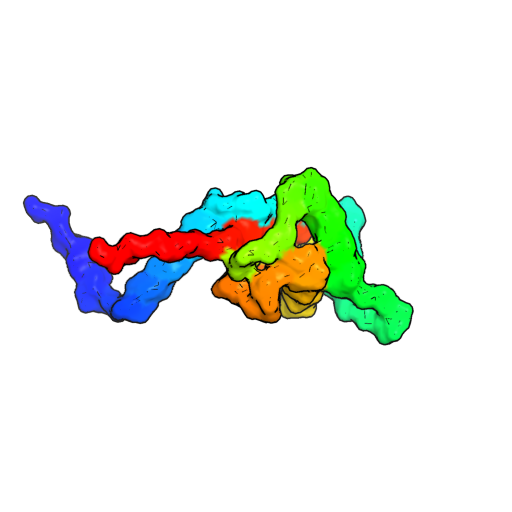-0.676 9.239 1.00 84.56 82 GLY A CA 1
ATOM 662 C C . GLY A 1 82 ? -3.000 -0.769 7.720 1.00 84.56 82 GLY A C 1
ATOM 663 O O . GLY A 1 82 ? -3.986 -0.559 7.008 1.00 84.56 82 GLY A O 1
ATOM 664 N N . VAL A 1 83 ? -1.795 -1.063 7.231 1.00 88.31 83 VAL A N 1
ATOM 665 C CA . VAL A 1 83 ? -1.487 -1.154 5.796 1.00 88.31 83 VAL A CA 1
ATOM 666 C C . VAL A 1 83 ? -0.693 -2.410 5.493 1.00 88.31 83 VAL A C 1
ATOM 668 O O . VAL A 1 83 ? 0.369 -2.627 6.066 1.00 88.31 83 VAL A O 1
ATOM 671 N N . MET A 1 84 ? -1.174 -3.210 4.547 1.00 88.88 84 MET A N 1
ATOM 672 C CA . MET A 1 84 ? -0.412 -4.304 3.961 1.00 88.88 84 MET A CA 1
ATOM 673 C C . MET A 1 84 ? -0.119 -3.989 2.497 1.00 88.88 84 MET A C 1
ATOM 675 O O . MET A 1 84 ? -1.039 -3.801 1.699 1.00 88.88 84 MET A O 1
ATOM 679 N N . LEU A 1 85 ? 1.162 -3.970 2.148 1.00 90.62 85 LEU A N 1
ATOM 680 C CA . LEU A 1 85 ? 1.656 -3.820 0.789 1.00 90.62 85 LEU A CA 1
ATOM 681 C C . LEU A 1 85 ? 2.137 -5.176 0.278 1.00 90.62 85 LEU A C 1
ATOM 683 O O . LEU A 1 85 ? 2.910 -5.874 0.936 1.00 90.62 85 LEU A O 1
ATOM 687 N N . ARG A 1 86 ? 1.686 -5.554 -0.912 1.00 90.50 86 ARG A N 1
ATOM 688 C CA . ARG A 1 86 ? 2.219 -6.702 -1.641 1.00 90.50 86 ARG A CA 1
ATOM 689 C C . ARG A 1 86 ? 2.641 -6.245 -3.017 1.00 90.50 86 ARG A C 1
ATOM 691 O O . ARG A 1 86 ? 1.817 -5.728 -3.765 1.00 90.50 86 ARG A O 1
ATOM 698 N N . ILE A 1 87 ? 3.913 -6.424 -3.326 1.00 90.31 87 ILE A N 1
ATOM 699 C CA . ILE A 1 87 ? 4.475 -6.108 -4.632 1.00 90.31 87 ILE A CA 1
ATOM 700 C C . ILE A 1 87 ? 4.846 -7.428 -5.279 1.00 90.31 87 ILE A C 1
ATOM 702 O O . ILE A 1 87 ? 5.619 -8.206 -4.726 1.00 90.31 87 ILE A O 1
ATOM 706 N N . THR A 1 88 ? 4.286 -7.663 -6.450 1.00 89.69 88 THR A N 1
ATOM 707 C CA . THR A 1 88 ? 4.605 -8.819 -7.276 1.00 89.69 88 THR A CA 1
ATOM 708 C C . THR A 1 88 ? 5.263 -8.330 -8.560 1.00 89.69 88 THR A C 1
ATOM 710 O O . THR A 1 88 ? 4.815 -7.328 -9.124 1.00 89.69 88 THR A O 1
ATOM 713 N N . TYR A 1 89 ? 6.372 -8.957 -8.951 1.00 84.88 89 TYR A N 1
ATOM 714 C CA . TYR A 1 89 ? 7.225 -8.505 -10.056 1.00 84.88 89 TYR A CA 1
ATOM 715 C C . TYR A 1 89 ? 7.706 -9.677 -10.927 1.00 84.88 89 TYR A C 1
ATOM 717 O O . TYR A 1 89 ? 8.034 -10.744 -10.407 1.00 84.88 89 TYR A O 1
ATOM 725 N N . ALA A 1 90 ? 7.777 -9.462 -12.240 1.00 77.44 90 ALA A N 1
ATOM 726 C CA . ALA A 1 90 ? 8.258 -10.415 -13.245 1.00 77.44 90 ALA A CA 1
ATOM 727 C C . ALA A 1 90 ? 9.699 -10.099 -13.637 1.00 77.44 90 ALA A C 1
ATOM 729 O O . ALA A 1 90 ? 10.526 -10.994 -13.780 1.00 77.44 90 ALA A O 1
ATOM 730 N N . LEU A 1 91 ? 9.996 -8.815 -13.844 1.00 66.31 91 LEU A N 1
ATOM 731 C CA . LEU A 1 91 ? 11.296 -8.311 -14.274 1.00 66.31 91 LEU A CA 1
ATOM 732 C C . LEU A 1 91 ? 11.660 -7.082 -13.433 1.00 66.31 91 LEU A C 1
ATOM 734 O O . LEU A 1 91 ? 10.783 -6.355 -12.979 1.00 66.31 91 LEU A O 1
ATOM 738 N N . ASP A 1 92 ? 12.958 -6.863 -13.212 1.00 76.69 92 ASP A N 1
ATOM 739 C CA . ASP A 1 92 ? 13.503 -5.730 -12.450 1.00 76.69 92 ASP A CA 1
ATOM 740 C C . ASP A 1 92 ? 12.953 -5.586 -11.022 1.00 76.69 92 ASP A C 1
ATOM 742 O O . ASP A 1 92 ? 12.295 -4.600 -10.676 1.00 76.69 92 ASP A O 1
ATOM 746 N N . LYS A 1 93 ? 13.293 -6.560 -10.165 1.00 81.94 93 LYS A N 1
ATOM 747 C CA . LYS A 1 93 ? 12.961 -6.556 -8.734 1.00 81.94 93 LYS A CA 1
ATOM 748 C C . LYS A 1 93 ? 13.211 -5.174 -8.103 1.00 81.94 93 LYS A C 1
ATOM 750 O O . LYS A 1 93 ? 14.369 -4.746 -8.042 1.00 81.94 93 LYS A O 1
ATOM 755 N N . PRO A 1 94 ? 12.176 -4.496 -7.578 1.00 83.69 94 PRO A N 1
ATOM 756 C CA . PRO A 1 94 ? 12.381 -3.269 -6.827 1.00 83.69 94 PRO A CA 1
ATOM 757 C C . PRO A 1 94 ? 13.049 -3.581 -5.483 1.00 83.69 94 PRO A C 1
ATOM 759 O O . PRO A 1 94 ? 12.820 -4.636 -4.883 1.00 83.69 94 PRO A O 1
ATOM 762 N N . ASP A 1 95 ? 13.865 -2.651 -4.987 1.00 87.81 95 ASP A N 1
ATOM 763 C CA . ASP A 1 95 ? 14.387 -2.753 -3.627 1.00 87.81 95 ASP A CA 1
ATOM 764 C C . ASP A 1 95 ? 13.219 -2.706 -2.631 1.00 87.81 95 ASP A C 1
ATOM 766 O O . ASP A 1 95 ? 12.388 -1.795 -2.662 1.00 87.81 95 ASP A O 1
ATOM 770 N N . GLY A 1 96 ? 13.160 -3.710 -1.751 1.00 85.56 96 GLY A N 1
ATOM 771 C CA . GLY A 1 96 ? 12.072 -3.891 -0.793 1.00 85.56 96 GLY A CA 1
ATOM 772 C C . GLY A 1 96 ? 11.850 -2.705 0.123 1.00 85.56 96 GLY A C 1
ATOM 773 O O . GLY A 1 96 ? 10.714 -2.264 0.308 1.00 85.56 96 GLY A O 1
ATOM 774 N N . ASN A 1 97 ? 12.933 -2.163 0.664 1.00 86.38 97 ASN A N 1
ATOM 775 C CA . ASN A 1 97 ? 12.864 -1.061 1.606 1.00 86.38 97 ASN A CA 1
ATOM 776 C C . ASN A 1 97 ? 12.495 0.229 0.879 1.00 86.38 97 ASN A C 1
ATOM 778 O O . ASN A 1 97 ? 11.603 0.947 1.326 1.00 86.38 97 ASN A O 1
ATOM 782 N N . VAL A 1 98 ? 13.121 0.488 -0.272 1.00 87.38 98 VAL A N 1
ATOM 783 C CA . VAL A 1 98 ? 12.842 1.683 -1.081 1.00 87.38 98 VAL A CA 1
ATOM 784 C C . VAL A 1 98 ? 11.387 1.698 -1.539 1.00 87.38 98 VAL A C 1
ATOM 786 O O . VAL A 1 98 ? 10.691 2.688 -1.332 1.00 87.38 98 VAL A O 1
ATOM 789 N N . ALA A 1 99 ? 10.892 0.597 -2.105 1.00 88.56 99 ALA A N 1
ATOM 790 C CA . ALA A 1 99 ? 9.513 0.504 -2.569 1.00 88.56 99 ALA A CA 1
ATOM 791 C C . ALA A 1 99 ? 8.502 0.680 -1.429 1.00 88.56 99 ALA A C 1
ATOM 793 O O . ALA A 1 99 ? 7.504 1.385 -1.586 1.00 88.56 99 ALA A O 1
ATOM 794 N N . THR A 1 100 ? 8.783 0.081 -0.270 1.00 89.50 100 THR A N 1
ATOM 795 C CA . THR A 1 100 ? 7.946 0.206 0.928 1.00 89.50 100 THR A CA 1
ATOM 796 C C . THR A 1 100 ? 7.872 1.654 1.407 1.00 89.50 100 THR A C 1
ATOM 798 O O . THR A 1 100 ? 6.778 2.147 1.678 1.00 89.50 100 THR A O 1
ATOM 801 N N . ILE A 1 101 ? 9.010 2.354 1.466 1.00 89.19 101 ILE A N 1
ATOM 802 C CA . ILE A 1 101 ? 9.076 3.767 1.864 1.00 89.19 101 ILE A CA 1
ATOM 803 C C . ILE A 1 101 ? 8.311 4.642 0.867 1.00 89.19 101 ILE A C 1
ATOM 805 O O . ILE A 1 101 ? 7.447 5.412 1.279 1.00 89.19 101 ILE A O 1
ATOM 809 N N . LEU A 1 102 ? 8.560 4.483 -0.435 1.00 91.38 102 LEU A N 1
ATOM 810 C CA . LEU A 1 102 ? 7.920 5.297 -1.474 1.00 91.38 102 LEU A CA 1
ATOM 811 C C . LEU A 1 102 ? 6.395 5.135 -1.482 1.00 91.38 102 LEU A C 1
ATOM 813 O O . LEU A 1 102 ? 5.669 6.125 -1.549 1.00 91.38 102 LEU A O 1
ATOM 817 N N . LEU A 1 103 ? 5.895 3.899 -1.386 1.00 92.12 103 LEU A N 1
ATOM 818 C CA . LEU A 1 103 ? 4.454 3.637 -1.338 1.00 92.12 103 LEU A CA 1
ATOM 819 C C . LEU A 1 103 ? 3.824 4.154 -0.046 1.00 92.12 103 LEU A C 1
ATOM 821 O O . LEU A 1 103 ? 2.704 4.659 -0.069 1.00 92.12 103 LEU A O 1
ATOM 825 N N . HIS A 1 104 ? 4.533 4.058 1.077 1.00 90.75 104 HIS A N 1
ATOM 826 C CA . HIS A 1 104 ? 4.071 4.620 2.338 1.00 90.75 104 HIS A CA 1
ATOM 827 C C . HIS A 1 104 ? 3.939 6.144 2.267 1.00 90.75 104 HIS A C 1
ATOM 829 O O . HIS A 1 104 ? 2.885 6.681 2.606 1.00 90.75 104 HIS A O 1
ATOM 835 N N . GLU A 1 105 ? 4.967 6.838 1.781 1.00 91.75 105 GLU A N 1
ATOM 836 C CA . GLU A 1 105 ? 4.925 8.288 1.594 1.00 91.75 105 GLU A CA 1
ATOM 837 C C . GLU A 1 105 ? 3.815 8.691 0.620 1.00 91.75 105 GLU A C 1
ATOM 839 O O . GLU A 1 105 ? 3.071 9.633 0.892 1.00 91.75 105 GLU A O 1
ATOM 844 N N . ALA A 1 106 ? 3.617 7.922 -0.453 1.00 93.06 106 ALA A N 1
ATOM 845 C CA . ALA A 1 106 ? 2.556 8.175 -1.418 1.00 93.06 106 ALA A CA 1
ATOM 846 C C . ALA A 1 106 ? 1.156 8.009 -0.807 1.00 93.06 106 ALA A C 1
ATOM 848 O O . ALA A 1 106 ? 0.248 8.772 -1.129 1.00 93.06 106 ALA A O 1
ATOM 849 N N . LEU A 1 107 ? 0.965 7.046 0.101 1.00 92.56 107 LEU A N 1
ATOM 850 C CA . LEU A 1 107 ? -0.294 6.862 0.830 1.00 92.56 107 LEU A CA 1
ATOM 851 C C . LEU A 1 107 ? -0.577 8.006 1.816 1.00 92.56 107 LEU A C 1
ATOM 853 O O . LEU A 1 107 ? -1.740 8.376 2.002 1.00 92.56 107 LEU A O 1
ATOM 857 N N . ILE A 1 108 ? 0.467 8.577 2.427 1.00 91.81 108 ILE A N 1
ATOM 858 C CA . ILE A 1 108 ? 0.356 9.781 3.263 1.00 91.81 108 ILE A CA 1
ATOM 859 C C . ILE A 1 108 ? -0.014 10.987 2.395 1.00 91.81 108 ILE A C 1
ATOM 861 O O . ILE A 1 108 ? -0.955 11.706 2.725 1.00 91.81 108 ILE A O 1
ATOM 865 N N . GLU A 1 109 ? 0.685 11.196 1.277 1.00 93.19 109 GLU A N 1
ATOM 866 C CA . GLU A 1 109 ? 0.426 12.307 0.351 1.00 93.19 109 GLU A CA 1
ATOM 867 C C . GLU A 1 109 ? -0.968 12.206 -0.292 1.00 93.19 109 GLU A C 1
ATOM 869 O O . GLU A 1 109 ? -1.652 13.216 -0.441 1.00 93.19 109 GLU A O 1
ATOM 874 N N . ALA A 1 110 ? -1.451 10.990 -0.567 1.00 91.81 110 ALA A N 1
ATOM 875 C CA . ALA A 1 110 ? -2.823 10.728 -1.011 1.00 91.81 110 ALA A CA 1
ATOM 876 C C . ALA A 1 110 ? -3.888 10.953 0.087 1.00 91.81 110 ALA A C 1
ATOM 878 O O . ALA A 1 110 ? -5.086 10.831 -0.172 1.00 91.81 110 ALA A O 1
ATOM 879 N N . GLY A 1 111 ? -3.481 11.236 1.331 1.00 90.69 111 GLY A N 1
ATOM 880 C CA . GLY A 1 111 ? -4.383 11.420 2.470 1.00 90.69 111 GLY A CA 1
ATOM 881 C C . GLY A 1 111 ? -5.075 10.135 2.935 1.00 90.69 111 GLY A C 1
ATOM 882 O O . GLY A 1 111 ? -6.068 10.197 3.663 1.00 90.69 111 GLY A O 1
ATOM 883 N N . LEU A 1 112 ? -4.581 8.962 2.523 1.00 89.56 112 LEU A N 1
ATOM 884 C CA . LEU A 1 112 ? -5.127 7.656 2.908 1.00 89.56 112 LEU A CA 1
ATOM 885 C C . LEU A 1 112 ? -4.540 7.126 4.219 1.00 89.56 112 LEU A C 1
ATOM 887 O O . LEU A 1 112 ? -5.088 6.166 4.766 1.00 89.56 112 LEU A O 1
ATOM 891 N N . LEU A 1 113 ? -3.491 7.771 4.739 1.00 88.94 113 LEU A N 1
ATOM 892 C CA . LEU A 1 113 ? -2.903 7.539 6.059 1.00 88.94 113 LEU A CA 1
ATOM 893 C C . LEU A 1 113 ? -2.741 8.852 6.826 1.00 88.94 113 LEU A C 1
ATOM 895 O O . LEU A 1 113 ? -2.404 9.885 6.253 1.00 88.94 11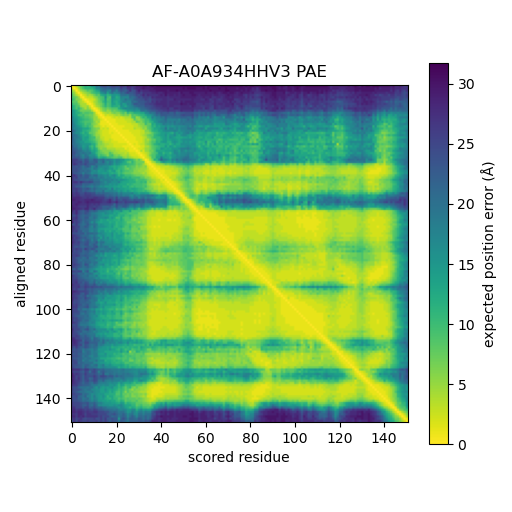3 LEU A O 1
ATOM 899 N N . ILE A 1 114 ? -2.959 8.796 8.142 1.00 82.69 114 ILE A N 1
ATOM 900 C CA . ILE A 1 114 ? -2.735 9.929 9.046 1.00 82.69 114 ILE A CA 1
ATOM 901 C C . ILE A 1 114 ? -1.371 9.766 9.715 1.00 82.69 114 ILE A C 1
ATOM 903 O O . ILE A 1 114 ? -1.178 8.863 10.530 1.00 82.69 114 ILE A O 1
ATOM 907 N N . GLY A 1 115 ? -0.462 10.698 9.431 1.00 75.56 115 GLY A N 1
ATOM 908 C CA . GLY A 1 115 ? 0.877 10.725 10.018 1.00 75.56 115 GLY A CA 1
ATOM 909 C C . GLY A 1 115 ? 1.856 9.745 9.363 1.00 75.56 115 GLY A C 1
ATOM 910 O O . GLY A 1 115 ? 1.498 8.973 8.484 1.00 75.56 115 GLY A O 1
ATOM 911 N N . ARG A 1 116 ? 3.122 9.806 9.798 1.00 73.25 116 ARG A N 1
ATOM 912 C CA . ARG A 1 116 ? 4.243 9.026 9.232 1.00 73.25 116 ARG A CA 1
ATOM 913 C C . ARG A 1 116 ? 4.408 7.631 9.822 1.00 73.25 116 ARG A C 1
ATOM 915 O O . ARG A 1 116 ? 5.329 6.919 9.446 1.00 73.25 116 ARG A O 1
ATOM 922 N N . THR A 1 117 ? 3.585 7.268 10.796 1.00 72.19 117 THR A N 1
ATOM 923 C CA . THR A 1 117 ? 3.640 5.954 11.431 1.00 72.19 117 THR A CA 1
ATOM 924 C C . THR A 1 117 ? 2.237 5.376 11.363 1.00 72.19 117 THR A C 1
ATOM 926 O O . THR A 1 117 ? 1.365 5.839 12.110 1.00 72.19 117 THR A O 1
ATOM 929 N N . PRO A 1 118 ? 1.985 4.420 10.453 1.00 69.12 118 PRO A N 1
ATOM 930 C CA . PRO A 1 118 ? 0.713 3.727 10.427 1.00 69.12 118 PRO A CA 1
ATOM 931 C C . PRO A 1 118 ? 0.559 2.969 11.744 1.00 69.12 118 PRO A C 1
ATOM 933 O O . PRO A 1 118 ? 1.535 2.717 12.453 1.00 69.12 118 PRO A O 1
ATOM 936 N N . GLU A 1 119 ? -0.672 2.599 12.084 1.00 72.19 119 GLU A N 1
ATOM 937 C CA . GLU A 1 119 ? -0.888 1.788 13.288 1.00 72.19 119 GLU A CA 1
ATOM 938 C C . GLU A 1 119 ? -0.136 0.460 13.186 1.00 72.19 119 GLU A C 1
ATOM 940 O O . GLU A 1 119 ? 0.363 -0.076 14.169 1.00 72.19 119 GLU A O 1
ATOM 945 N N . TRP A 1 120 ? -0.057 -0.051 11.963 1.00 74.06 120 TRP A N 1
ATOM 946 C CA . TRP A 1 120 ? 0.643 -1.266 11.627 1.00 74.06 120 TRP A CA 1
ATOM 947 C C . TRP A 1 120 ? 0.995 -1.238 10.137 1.00 74.06 120 TRP A C 1
ATOM 949 O O . TRP A 1 120 ? 0.215 -0.732 9.324 1.00 74.06 120 TRP A O 1
ATOM 959 N N . MET A 1 121 ? 2.158 -1.781 9.780 1.00 83.44 121 MET A N 1
ATOM 960 C CA . MET A 1 121 ? 2.596 -1.904 8.394 1.00 83.44 121 MET A CA 1
ATOM 961 C C . MET A 1 121 ? 3.233 -3.263 8.152 1.00 83.44 121 MET A C 1
ATOM 963 O O . MET A 1 121 ? 4.040 -3.724 8.957 1.00 83.44 121 MET A O 1
ATOM 967 N N . ASP A 1 122 ? 2.904 -3.864 7.019 1.00 85.19 122 ASP A N 1
ATOM 968 C CA . ASP A 1 122 ? 3.571 -5.054 6.505 1.00 85.19 122 ASP A CA 1
ATOM 969 C C . ASP A 1 122 ? 3.768 -4.895 5.009 1.00 85.19 122 ASP A C 1
ATOM 971 O O . ASP A 1 122 ? 2.888 -4.396 4.304 1.00 85.19 122 ASP A O 1
ATOM 975 N N . ALA A 1 123 ? 4.939 -5.277 4.529 1.00 86.38 123 ALA A N 1
ATOM 976 C CA . ALA A 1 123 ? 5.309 -5.121 3.140 1.00 86.38 123 ALA A CA 1
ATOM 977 C C . ALA A 1 123 ? 6.028 -6.379 2.683 1.00 86.38 123 ALA A C 1
ATOM 979 O O . ALA A 1 123 ? 7.035 -6.793 3.254 1.00 86.38 123 ALA A O 1
ATOM 980 N N . THR A 1 124 ? 5.488 -6.990 1.638 1.00 88.38 124 THR A N 1
ATOM 981 C CA . THR A 1 124 ? 6.028 -8.219 1.064 1.00 88.38 124 THR A CA 1
ATOM 982 C C . THR A 1 124 ? 6.290 -8.003 -0.411 1.00 88.38 124 THR A C 1
ATOM 984 O O . THR A 1 124 ? 5.479 -7.404 -1.120 1.00 88.38 124 THR A O 1
ATOM 987 N N . ILE A 1 125 ? 7.451 -8.468 -0.859 1.00 87.00 125 ILE A N 1
ATOM 988 C CA . ILE A 1 125 ? 7.840 -8.446 -2.263 1.00 87.00 125 ILE A CA 1
ATOM 989 C C . ILE A 1 125 ? 8.044 -9.888 -2.704 1.00 87.00 125 ILE A C 1
ATOM 991 O O . ILE A 1 125 ? 8.856 -10.606 -2.117 1.00 87.00 125 ILE A O 1
ATOM 995 N N . THR A 1 126 ? 7.297 -10.303 -3.719 1.00 87.94 126 THR A N 1
ATOM 996 C CA . THR A 1 126 ? 7.242 -11.686 -4.189 1.00 87.94 126 THR A CA 1
ATOM 997 C C . THR A 1 126 ? 7.523 -11.729 -5.684 1.00 87.94 126 THR A C 1
ATOM 999 O O . THR A 1 126 ? 7.016 -10.907 -6.442 1.00 87.94 126 THR A O 1
ATOM 1002 N N . GLU A 1 127 ? 8.375 -12.659 -6.097 1.00 84.81 127 GLU A N 1
ATOM 1003 C CA . GLU A 1 127 ? 8.628 -12.928 -7.512 1.00 84.81 127 GLU A CA 1
ATOM 1004 C C . GLU A 1 127 ? 7.411 -13.637 -8.109 1.00 84.81 127 GLU A C 1
ATOM 1006 O O . GLU A 1 127 ? 6.860 -14.532 -7.468 1.00 84.81 127 GLU A O 1
ATOM 1011 N N . LEU A 1 128 ? 6.967 -13.205 -9.289 1.00 83.00 128 LEU A N 1
ATOM 1012 C CA . LEU A 1 128 ? 5.790 -13.771 -9.947 1.00 83.00 128 LEU A CA 1
ATOM 1013 C C . LEU A 1 128 ? 6.032 -15.200 -10.417 1.00 83.00 128 LEU A C 1
ATOM 1015 O O . LEU A 1 128 ? 7.116 -15.547 -10.895 1.00 83.00 128 LEU A O 1
ATOM 1019 N N . GLU A 1 129 ? 4.968 -15.998 -10.384 1.00 76.50 129 GLU A N 1
ATOM 1020 C CA . GLU A 1 129 ? 4.940 -17.257 -11.116 1.00 76.50 129 GLU A CA 1
ATOM 1021 C C . GLU A 1 129 ? 4.678 -17.029 -12.622 1.00 76.50 129 GLU A C 1
ATOM 1023 O O . GLU A 1 129 ? 4.105 -16.008 -13.027 1.00 76.50 129 GLU A O 1
ATOM 1028 N N . PRO A 1 130 ? 5.083 -17.965 -13.505 1.00 65.19 130 PRO A N 1
ATOM 1029 C CA . PRO A 1 130 ? 4.858 -17.835 -14.942 1.00 65.19 130 PRO A CA 1
ATOM 1030 C C . PRO A 1 130 ? 3.370 -17.660 -15.288 1.00 65.19 130 PRO A C 1
ATOM 1032 O O . PRO A 1 130 ? 2.559 -18.556 -15.065 1.00 65.19 130 PRO A O 1
ATOM 1035 N N . GLY A 1 131 ? 3.024 -16.524 -15.901 1.00 67.69 131 GLY A N 1
ATOM 1036 C CA . GLY A 1 131 ? 1.653 -16.189 -16.312 1.00 67.69 131 GLY A CA 1
ATOM 1037 C C . GLY A 1 131 ? 0.940 -15.187 -15.401 1.00 67.69 131 GLY A C 1
ATOM 1038 O O . GLY A 1 131 ? -0.147 -14.727 -15.753 1.00 67.69 131 GLY A O 1
ATOM 1039 N N . GLU A 1 132 ? 1.547 -14.806 -14.279 1.00 74.94 132 GLU A N 1
ATOM 1040 C CA . GLU A 1 132 ? 1.065 -13.709 -13.448 1.00 74.94 132 GLU A CA 1
ATOM 1041 C C . GLU A 1 132 ? 1.582 -12.348 -13.968 1.00 74.94 132 GLU A C 1
ATOM 1043 O O . GLU A 1 132 ? 2.575 -12.271 -14.695 1.00 74.94 132 GLU A O 1
ATOM 1048 N N . GLN A 1 133 ? 0.878 -11.261 -13.640 1.00 79.38 133 GLN A N 1
ATOM 1049 C CA . GLN A 1 133 ? 1.258 -9.896 -14.023 1.00 79.38 133 GLN A CA 1
ATOM 1050 C C . GLN A 1 133 ? 1.804 -9.133 -12.823 1.00 79.38 133 GLN A C 1
ATOM 1052 O O . GLN A 1 133 ? 1.294 -9.296 -11.711 1.00 79.38 133 GLN A O 1
ATOM 1057 N N . ASP A 1 134 ? 2.769 -8.240 -13.071 1.00 86.00 134 ASP A N 1
ATOM 1058 C CA . ASP A 1 134 ? 3.244 -7.285 -12.068 1.00 86.00 134 ASP A CA 1
ATOM 1059 C C . ASP A 1 134 ? 2.050 -6.632 -11.396 1.00 86.00 134 ASP A C 1
ATOM 1061 O O . ASP A 1 134 ? 1.097 -6.232 -12.056 1.00 86.00 134 ASP A O 1
ATOM 1065 N N . THR A 1 135 ? 2.057 -6.566 -10.076 1.00 90.44 135 THR A N 1
ATOM 1066 C CA . THR A 1 135 ? 0.918 -6.023 -9.344 1.00 90.44 135 THR A CA 1
ATOM 1067 C C . THR A 1 135 ? 1.390 -5.403 -8.048 1.00 90.44 135 THR A C 1
ATOM 1069 O O . THR A 1 135 ? 2.135 -6.023 -7.284 1.00 90.44 135 THR A O 1
ATOM 1072 N N . VAL A 1 136 ? 0.894 -4.201 -7.760 1.00 90.88 136 VAL A N 1
ATOM 1073 C CA . VAL A 1 136 ? 0.963 -3.607 -6.425 1.00 90.88 136 VAL A CA 1
ATOM 1074 C C . VAL A 1 136 ? -0.414 -3.724 -5.785 1.00 90.88 136 VAL A C 1
ATOM 1076 O O . VAL A 1 136 ? -1.375 -3.089 -6.213 1.00 90.88 136 VAL A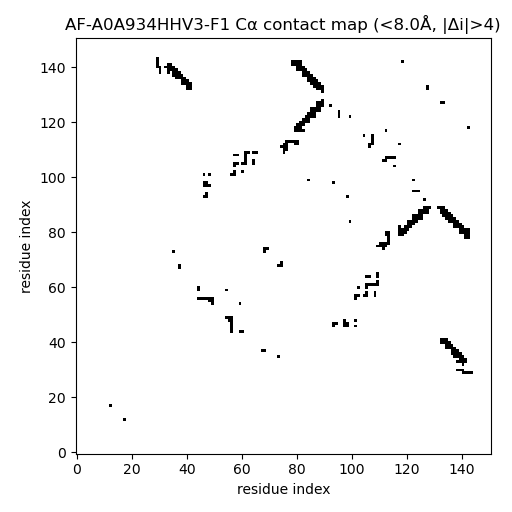 O 1
ATOM 1079 N N . SER A 1 137 ? -0.516 -4.558 -4.757 1.00 91.19 137 SER A N 1
ATOM 1080 C CA . SER A 1 137 ? -1.719 -4.714 -3.946 1.00 91.19 137 SER A CA 1
ATOM 1081 C C . SER A 1 137 ? -1.550 -3.965 -2.630 1.00 91.19 137 SER A C 1
ATOM 1083 O O . SER A 1 137 ? -0.655 -4.261 -1.840 1.00 91.19 137 SER A O 1
ATOM 1085 N N . ILE A 1 138 ? -2.468 -3.045 -2.365 1.00 91.50 138 ILE A N 1
ATOM 1086 C CA . ILE A 1 138 ? -2.547 -2.259 -1.139 1.00 91.50 138 ILE A CA 1
ATOM 1087 C C . ILE A 1 138 ? -3.827 -2.664 -0.417 1.00 91.50 138 ILE A C 1
ATOM 1089 O O . ILE A 1 138 ? -4.928 -2.481 -0.933 1.00 91.50 138 ILE A O 1
ATOM 1093 N N . GLN A 1 139 ? -3.692 -3.213 0.785 1.00 89.94 139 GLN A N 1
ATOM 1094 C CA . GLN A 1 139 ? -4.822 -3.471 1.671 1.00 89.94 139 GLN A CA 1
ATOM 1095 C C . GLN A 1 139 ? -4.728 -2.558 2.881 1.00 89.94 139 GLN A C 1
ATOM 1097 O O . GLN A 1 139 ? -3.665 -2.437 3.486 1.00 89.94 139 GLN A O 1
ATOM 1102 N N . MET A 1 140 ? -5.840 -1.927 3.244 1.00 87.69 140 MET A N 1
ATOM 1103 C CA . MET A 1 140 ? -5.913 -1.098 4.439 1.00 87.69 140 MET A CA 1
ATOM 1104 C C . MET A 1 140 ? -7.166 -1.408 5.245 1.00 87.69 140 MET A C 1
ATOM 1106 O O . MET A 1 140 ? -8.224 -1.773 4.718 1.00 87.69 140 MET A O 1
ATOM 1110 N N . TRP A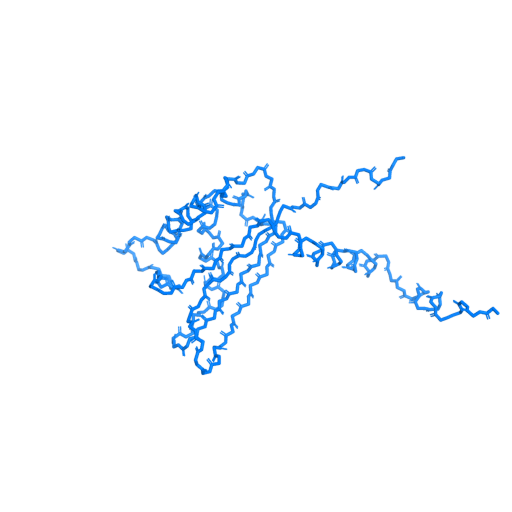 1 141 ? -7.051 -1.218 6.549 1.00 84.50 141 TRP A N 1
ATOM 1111 C CA . TRP A 1 141 ? -8.165 -1.315 7.477 1.00 84.50 141 TRP A CA 1
ATOM 1112 C C . TRP A 1 141 ? -8.018 -0.267 8.560 1.00 84.50 141 TRP A C 1
ATOM 1114 O O . TRP A 1 141 ? -6.914 0.089 8.973 1.00 84.50 141 TRP A O 1
ATOM 1124 N N . ASP A 1 142 ? -9.152 0.221 9.039 1.00 77.56 142 ASP A N 1
ATOM 1125 C CA . ASP A 1 142 ? -9.163 1.044 10.235 1.00 77.56 142 ASP A CA 1
ATOM 1126 C C . ASP A 1 142 ? -8.807 0.153 11.428 1.00 77.56 142 ASP A C 1
ATOM 1128 O O . ASP A 1 142 ? -9.227 -1.011 11.489 1.00 77.56 142 ASP A O 1
ATOM 1132 N N . LYS A 1 143 ? -8.047 0.689 12.393 1.00 67.00 143 LYS A N 1
ATOM 1133 C CA . LYS A 1 143 ? -7.914 0.015 13.688 1.00 67.00 143 LYS A CA 1
ATOM 1134 C C . LYS A 1 143 ? -9.336 -0.263 14.187 1.00 67.00 143 LYS A C 1
ATOM 1136 O O . LYS A 1 143 ? -10.147 0.672 14.176 1.00 67.00 143 LYS A O 1
ATOM 1141 N N . PRO A 1 144 ? -9.680 -1.501 14.592 1.00 57.09 144 PRO A N 1
ATOM 1142 C CA . PRO A 1 144 ? -10.955 -1.711 15.249 1.00 57.09 144 PRO A CA 1
ATOM 1143 C C . PRO A 1 144 ? -10.995 -0.719 16.405 1.00 57.09 144 PRO A C 1
ATOM 1145 O O . PRO A 1 144 ? -10.050 -0.666 17.197 1.00 57.09 144 PRO A O 1
ATOM 1148 N N . ALA A 1 145 ? -12.041 0.114 16.463 1.00 53.38 145 ALA A N 1
ATOM 1149 C CA . ALA A 1 145 ? -12.301 0.869 17.674 1.00 53.38 145 ALA A CA 1
ATOM 1150 C C . ALA A 1 145 ? -12.203 -0.166 18.788 1.00 53.38 145 ALA A C 1
ATOM 1152 O O . ALA A 1 145 ? -12.876 -1.199 18.711 1.00 53.38 145 ALA A O 1
ATOM 1153 N N . SER A 1 146 ? -11.296 0.036 19.741 1.00 49.41 146 SER A N 1
ATOM 1154 C CA . SER A 1 146 ? -11.327 -0.726 20.973 1.00 49.41 146 SER A CA 1
ATOM 1155 C C . SER A 1 146 ? -12.671 -0.370 21.589 1.00 49.41 146 SER A C 1
ATOM 1157 O O . SER A 1 146 ? -12.794 0.629 22.294 1.00 49.41 146 SER A O 1
ATOM 1159 N N . ALA A 1 147 ? -13.719 -1.101 21.204 1.00 38.06 147 ALA A N 1
ATOM 1160 C CA . ALA A 1 147 ? -14.970 -1.087 21.913 1.00 38.06 147 ALA A CA 1
ATOM 1161 C C . ALA A 1 147 ? -14.567 -1.319 23.362 1.00 38.06 147 ALA A C 1
ATOM 1163 O O . ALA A 1 147 ? -13.746 -2.202 23.620 1.00 38.06 147 ALA A O 1
ATOM 1164 N N . GLY A 1 148 ? -15.064 -0.475 24.262 1.00 40.97 148 GLY A N 1
ATOM 1165 C CA . GLY A 1 148 ? -14.928 -0.641 25.702 1.00 40.97 148 GLY A CA 1
ATOM 1166 C C . GLY A 1 148 ? -15.572 -1.948 26.165 1.00 40.97 148 GLY A C 1
ATOM 1167 O O . GLY A 1 148 ? -16.609 -1.949 26.804 1.00 40.97 148 GLY A O 1
ATOM 1168 N N . LEU A 1 149 ? -14.970 -3.067 25.790 1.00 39.56 149 LEU A N 1
ATOM 1169 C CA . LEU A 1 149 ? -14.867 -4.286 26.557 1.00 39.56 149 LEU A CA 1
ATOM 1170 C C . LEU A 1 149 ? -13.600 -3.980 27.356 1.00 39.56 149 LEU A C 1
ATOM 1172 O O . LEU A 1 149 ? -12.520 -4.024 26.780 1.00 39.56 149 LEU A O 1
ATOM 1176 N N . TRP A 1 150 ? -13.627 -3.393 28.548 1.00 40.19 150 TRP A N 1
ATOM 1177 C CA . TRP A 1 150 ? -14.296 -3.839 29.758 1.00 40.19 150 TRP A CA 1
ATOM 1178 C C . TRP A 1 150 ? -14.591 -2.604 30.635 1.00 40.19 150 TRP A C 1
ATOM 1180 O O . TRP A 1 150 ? -13.663 -1.880 30.993 1.00 40.19 150 TRP A O 1
ATOM 1190 N N . THR A 1 151 ? -15.854 -2.368 30.983 1.00 36.66 151 THR A N 1
ATOM 1191 C CA . THR A 1 151 ? -16.266 -1.603 32.176 1.00 36.66 151 THR A CA 1
ATOM 1192 C C . THR A 1 151 ? -17.311 -2.410 32.908 1.00 36.66 151 THR A C 1
ATOM 1194 O O . THR A 1 151 ? -18.196 -2.935 32.192 1.00 36.66 151 THR A O 1
#

Foldseek 3Di:
DPPPPVVVVPPPQDPVNVVVVVVVVLVVVQQVVFPDKDKDFPPAQDLDADDPPDDGLL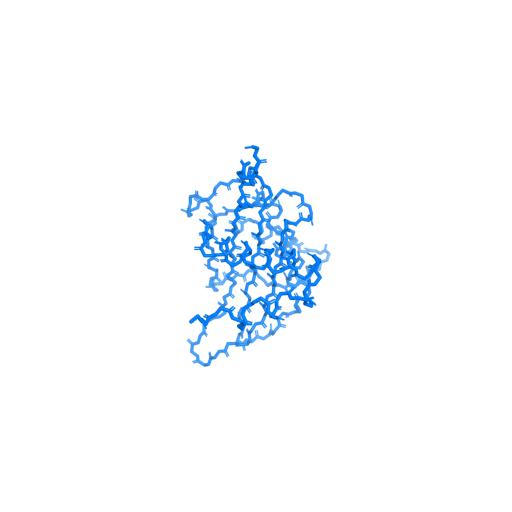QSLLVVCLVRCVVVVHDADPAFKEKEKEWEDADDFDDQVSSQQSNLSSCVSNNNHDDSDGPYYHYYYYYDDPPDGTIIMMTMGHRPPPPPPPD

Sequence (151 aa):
MAREPLDRLLENVSDEELESLRDAILREEGRRRARFQLVITPPFPPLKTSDEHEESTVTRWAKLITWLAKDAGYGPATSKRGVMLRITYALDKPDGNVATILLHEALIEAGLLIGRTPEWMDATITELEPGEQDTVSIQMWDKPASAGLWT

Mean predicted aligned error: 10.91 Å

Radius of gyration: 19.18 Å; Cα contacts (8 Å, |Δi|>4): 202; chains: 1; bounding box: 33×52×49 Å

Secondary structure (DSSP, 8-state):
---HHHHHHHTT--HHHHHHHHHHHHHHHHHHT-SEEEEEPSS---SSPPPTTSPPHHHHHHHHHHHHHHHTT-PPPSS-EEEEEEEEESSS---HHHHHHHHHHHHHHTTSSSSSS-SEEEEEEEEPPTT---EEEEEEEEPPP------

Solvent-accessible surface area (backbone atoms only — not comparable to full-atom values): 8848 Å² total; per-residue (Å²): 140,88,66,68,73,61,60,64,64,53,75,78,57,48,73,67,56,52,50,51,50,50,51,51,49,53,48,53,53,35,58,76,59,43,79,39,79,46,77,47,57,76,89,71,83,72,62,53,89,55,56,101,86,51,80,48,40,37,58,58,46,12,53,52,50,38,54,53,32,50,75,75,69,50,69,65,46,90,56,54,28,32,40,39,40,38,39,35,35,80,71,82,81,61,54,66,65,59,34,49,51,42,54,50,51,9,34,36,72,40,35,58,35,53,69,96,63,57,76,38,79,47,76,47,77,45,78,51,60,98,89,64,70,45,31,44,35,42,37,31,22,62,60,74,76,80,63,82,81,80,125